Protein 4S36 (pdb70)

Radius of gyration: 20.03 Å; Cα contacts (8 Å, |Δi|>4): 107; chains: 1; bounding box: 37×27×63 Å

Foldseek 3Di:
DKDKDADPQRWIWMADPVVRDIDTDDPFDKDWDDDPNWIFMDGPVDTDTDDPDDDDPDDDDDPDDDDDPDDDDDPDDDDDDPDDDPPDDD

Structure (mmCIF, N/CA/C/O backbone):
data_4S36
#
_entry.id   4S36
#
_cell.length_a   46.205
_cell.length_b   46.205
_cell.length_c   144.954
_cell.angle_alpha   90.00
_cell.angle_beta   90.00
_cell.angle_gamma   120.00
#
_symmetry.space_group_name_H-M   'P 63 2 2'
#
loop_
_entity.id
_entity.type
_entity.pdbx_description
1 polymer 'Phage baseplate protein'
2 non-polymer 'FE (III) ION'
3 water water
#
loop_
_atom_site.group_PDB
_atom_site.id
_atom_site.type_symbol
_atom_site.label_atom_id
_atom_site.label_alt_id
_atom_site.label_comp_id
_atom_site.label_asym_id
_atom_site.label_entity_id
_atom_site.label_seq_id
_atom_site.pdbx_PDB_ins_code
_atom_site.Cartn_x
_atom_site.Cartn_y
_atom_site.Cartn_z
_atom_site.occupancy
_atom_site.B_iso_or_equiv
_atom_site.auth_seq_id
_atom_site.auth_comp_id
_atom_site.auth_asym_id
_atom_site.auth_atom_id
_atom_site.pdbx_PDB_model_num
ATOM 1 N N . SER A 1 1 ? -0.472 9.627 30.845 1.00 58.02 96 SER A N 1
ATOM 2 C CA . SER A 1 1 ? -1.006 10.567 29.866 1.00 57.37 96 SER A CA 1
ATOM 3 C C . SER A 1 1 ? -2.537 10.618 29.886 1.00 56.45 96 SER A C 1
ATOM 4 O O . SER A 1 1 ? -3.141 11.655 29.597 1.00 56.39 96 SER A O 1
ATOM 7 N N . SER A 1 2 ? -3.162 9.501 30.241 1.00 50.53 97 SER A N 1
ATOM 8 C CA . SER A 1 2 ? -4.614 9.433 30.272 1.00 47.22 97 SER A CA 1
ATOM 9 C C . SER A 1 2 ? -5.123 8.655 31.478 1.00 41.96 97 SER A C 1
ATOM 10 O O . SER A 1 2 ? -4.359 8.019 32.211 1.00 46.37 97 SER A O 1
ATOM 13 N N . GLU A 1 3 ? -6.430 8.713 31.678 1.00 34.02 98 GLU A N 1
ATOM 14 C CA . GLU A 1 3 ? -7.071 7.851 32.646 1.00 34.79 98 GLU A CA 1
ATOM 15 C C . GLU A 1 3 ? -8.380 7.329 32.095 1.00 29.82 98 GLU A C 1
ATOM 16 O O . GLU A 1 3 ? -8.976 7.918 31.188 1.00 26.79 98 GLU A O 1
ATOM 22 N N . THR A 1 4 ? -8.813 6.209 32.648 1.00 33.33 99 THR A N 1
ATOM 23 C CA . THR A 1 4 ? -9.980 5.509 32.162 1.00 31.87 99 THR A CA 1
ATOM 24 C C . THR A 1 4 ? -10.846 5.080 33.340 1.00 29.44 99 THR A C 1
ATOM 25 O O . THR A 1 4 ? -10.344 4.705 34.416 1.00 36.88 99 THR A O 1
ATOM 29 N N . TRP A 1 5 ? -12.153 5.180 33.140 1.00 25.70 100 TRP A N 1
ATOM 30 C CA . TRP A 1 5 ? -13.124 4.574 34.030 1.00 26.02 100 TRP A CA 1
ATOM 31 C C . TRP A 1 5 ? -13.875 3.483 33.285 1.00 27.69 100 TRP A C 1
ATOM 32 O O . TRP A 1 5 ? -14.419 3.721 32.206 1.00 28.96 100 TRP A O 1
ATOM 43 N N . ARG A 1 6 ? -13.893 2.289 33.858 1.00 32.17 101 ARG A N 1
ATOM 44 C CA . ARG A 1 6 ? -14.623 1.172 33.290 1.00 35.40 101 ARG A CA 1
ATOM 45 C C . ARG A 1 6 ? -15.884 0.910 34.083 1.00 38.95 101 ARG A C 1
ATOM 46 O O . ARG A 1 6 ? -15.831 0.708 35.297 1.00 39.36 101 ARG A O 1
ATOM 54 N N . PHE A 1 7 ? -17.020 0.913 33.401 1.00 40.22 102 PHE A N 1
ATOM 55 C CA . PHE A 1 7 ? -18.297 0.721 34.068 1.00 45.12 102 PHE A CA 1
ATOM 56 C C . PHE A 1 7 ? -18.668 -0.750 34.143 1.00 48.09 102 PHE A C 1
ATOM 57 O O . PHE A 1 7 ? -18.057 -1.583 33.479 1.00 45.53 102 PHE A O 1
ATOM 65 N N . ASP A 1 8 ? -19.666 -1.060 34.968 1.00 50.84 103 ASP A N 1
ATOM 66 C CA . ASP A 1 8 ? -20.123 -2.429 35.138 1.00 57.09 103 ASP A CA 1
ATOM 67 C C . ASP A 1 8 ? -20.674 -3.031 33.846 1.00 60.70 103 ASP A C 1
ATOM 68 O 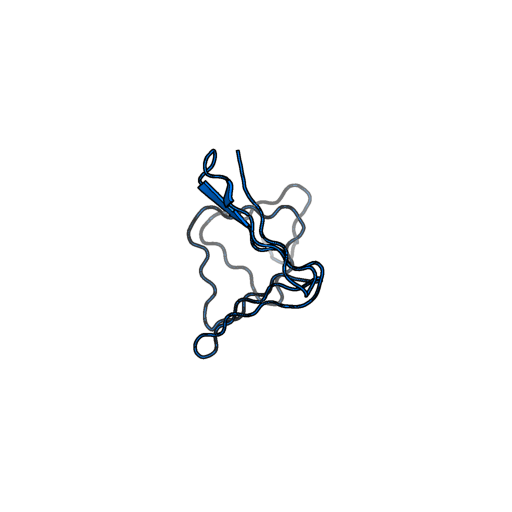O . ASP A 1 8 ? -20.761 -4.251 33.717 1.00 63.63 103 ASP A O 1
ATOM 73 N N . ASP A 1 9 ? -21.034 -2.181 32.887 1.00 61.94 104 ASP A N 1
ATOM 74 C CA . ASP A 1 9 ? -21.605 -2.658 31.626 1.00 60.05 104 ASP A CA 1
ATOM 75 C C . ASP A 1 9 ? -20.570 -3.002 30.548 1.00 56.56 104 ASP A C 1
ATOM 76 O O . ASP A 1 9 ? -20.923 -3.539 29.500 1.00 56.42 104 ASP A O 1
ATOM 81 N N . GLY A 1 10 ? -19.301 -2.701 30.806 1.00 51.88 105 GLY A N 1
ATOM 82 C CA . GLY A 1 10 ? -18.249 -2.956 29.837 1.00 49.29 105 GLY A CA 1
ATOM 83 C C . GLY A 1 10 ? -17.900 -1.678 29.096 1.00 45.04 105 GLY A C 1
ATOM 84 O O . GLY A 1 10 ? -16.869 -1.576 28.434 1.00 41.41 105 GLY A O 1
ATOM 85 N N . ALA A 1 11 ? -18.774 -0.692 29.224 1.00 40.15 106 ALA A N 1
ATOM 86 C CA . ALA A 1 11 ? -18.531 0.627 28.665 1.00 35.62 106 ALA A CA 1
ATOM 87 C C . ALA A 1 11 ? -17.369 1.306 29.372 1.00 34.93 106 ALA A C 1
ATOM 88 O O . ALA A 1 11 ? -17.052 0.960 30.519 1.00 38.15 106 ALA A O 1
ATOM 90 N N . SER A 1 12 ? -16.741 2.282 28.731 1.00 32.09 107 SER A N 1
ATOM 91 C CA . SER A 1 12 ? -15.683 3.035 29.388 1.00 29.14 107 SER A CA 1
ATOM 92 C C . SER A 1 12 ? -15.685 4.512 29.039 1.00 26.02 107 SER A C 1
ATOM 93 O O . SER A 1 12 ? -16.220 4.926 28.011 1.00 25.37 107 SER A O 1
ATOM 96 N N A LEU A 1 13 ? -15.082 5.308 29.903 0.63 23.93 108 LEU A N 1
ATOM 97 N N B LEU A 1 13 ? -15.071 5.294 29.918 0.37 25.66 108 LEU A N 1
ATOM 98 C CA A LEU A 1 13 ? -14.834 6.712 29.638 0.63 23.22 108 LEU A CA 1
ATOM 99 C CA B LEU A 1 13 ? -14.817 6.710 29.705 0.37 26.46 108 LEU A CA 1
ATOM 100 C C A LEU A 1 13 ? -13.351 6.934 29.828 0.63 24.79 108 LEU A C 1
ATOM 101 C C B LEU A 1 13 ? -13.316 6.923 29.813 0.37 26.71 108 LEU A C 1
ATOM 102 O O A LEU A 1 13 ? -12.793 6.515 30.832 0.63 26.55 108 LEU A O 1
ATOM 103 O O B LEU A 1 13 ? -12.688 6.448 30.755 0.37 28.21 108 LEU A O 1
ATOM 112 N N A SER A 1 14 ? -12.702 7.599 28.888 0.63 23.87 109 SER A N 1
ATOM 113 N N B SER A 1 14 ? -12.738 7.645 28.864 0.37 25.96 109 SER A N 1
ATOM 114 C CA A SER A 1 14 ? -11.283 7.885 29.011 0.63 25.68 109 SER A CA 1
ATOM 115 C CA B SER A 1 14 ? -11.304 7.906 28.883 0.37 26.12 109 SER A CA 1
ATOM 116 C C A SER A 1 14 ? -11.007 9.339 28.669 0.63 24.10 109 SER A C 1
ATOM 117 C C B SER A 1 14 ? -11.023 9.381 28.652 0.37 24.37 109 SER A C 1
ATOM 118 O O A SER A 1 14 ? -11.700 9.935 27.852 0.63 25.85 109 SER A O 1
ATOM 119 O O B SER A 1 14 ? -11.731 10.041 27.893 0.37 24.11 109 SER A O 1
ATOM 124 N N . TYR A 1 15 ? -9.990 9.900 29.308 1.00 24.99 110 TYR A N 1
ATOM 125 C CA . TYR A 1 15 ? -9.638 11.299 29.151 1.00 29.39 110 TYR A CA 1
ATOM 126 C C . TYR A 1 15 ? -8.125 11.420 29.118 1.00 34.83 110 TYR A C 1
ATOM 127 O O . TYR A 1 15 ? -7.431 11.023 30.060 1.00 34.40 110 TYR A O 1
ATOM 136 N N . ASP A 1 16 ? -7.614 11.926 28.003 1.00 36.00 111 ASP A N 1
ATOM 137 C CA . ASP A 1 16 ? -6.190 12.148 27.833 1.00 41.20 111 ASP A CA 1
ATOM 138 C C . ASP A 1 16 ? -5.953 13.647 27.924 1.00 44.67 111 ASP A C 1
ATOM 139 O O . ASP A 1 16 ? -6.337 14.389 27.027 1.00 48.08 111 ASP A O 1
ATOM 144 N N . TRP A 1 17 ? -5.334 14.095 29.013 1.00 47.96 112 TRP A N 1
ATOM 145 C CA . TRP A 1 17 ? -5.072 15.517 29.188 1.00 54.47 112 TRP A CA 1
ATOM 146 C C . TRP A 1 17 ? -3.906 15.961 28.311 1.00 56.67 112 TRP A C 1
ATOM 147 O O . TRP A 1 17 ? -3.683 17.155 28.124 1.00 59.60 112 TRP A O 1
ATOM 158 N N . ALA A 1 18 ? -3.173 14.991 27.768 1.00 58.71 113 ALA A N 1
ATOM 159 C CA . ALA A 1 18 ? -2.089 15.276 26.831 1.00 62.45 113 ALA A CA 1
ATOM 160 C C . ALA A 1 18 ? -2.606 15.287 25.397 1.00 63.20 113 ALA A C 1
ATOM 161 O O . ALA A 1 18 ? -1.851 15.058 24.449 1.00 67.43 113 ALA A O 1
ATOM 163 N N . ALA A 1 19 ? -3.900 15.554 25.248 1.00 57.49 114 ALA A N 1
ATOM 164 C CA . ALA A 1 19 ? -4.528 15.651 23.938 1.00 51.55 114 ALA A CA 1
ATOM 165 C C . ALA A 1 19 ? -5.879 16.337 24.065 1.00 48.09 114 ALA A C 1
ATOM 166 O O . ALA A 1 19 ? -6.460 16.779 23.068 1.00 49.00 114 ALA A O 1
ATOM 168 N N . HIS A 1 20 ? -6.358 16.430 25.303 1.00 45.47 115 HIS A N 1
ATOM 169 C CA . HIS A 1 20 ? -7.711 16.875 25.607 1.00 43.46 115 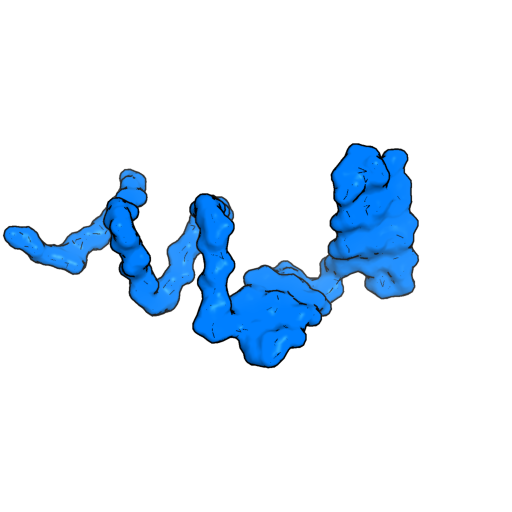HIS A CA 1
ATOM 170 C C . HIS A 1 20 ? -8.694 16.037 24.826 1.00 37.64 115 HIS A C 1
ATOM 171 O O . HIS A 1 20 ? -9.595 16.569 24.171 1.00 36.21 115 HIS A O 1
ATOM 178 N N . ARG A 1 21 ? -8.493 14.722 24.889 1.00 34.57 116 ARG A N 1
ATOM 179 C CA . ARG A 1 21 ? -9.334 13.781 24.163 1.00 29.71 116 ARG A CA 1
ATOM 180 C C . ARG A 1 21 ? -10.225 13.029 25.124 1.00 24.16 116 ARG A C 1
ATOM 181 O O . ARG A 1 21 ? -9.733 12.349 26.031 1.00 29.66 116 ARG A O 1
ATOM 189 N N . TYR A 1 22 ? -11.531 13.174 24.944 1.00 21.51 117 TYR A N 1
ATOM 190 C CA . TYR A 1 22 ? -12.530 12.452 25.717 1.00 21.69 117 TYR A CA 1
ATOM 191 C C . TYR A 1 22 ? -13.077 11.364 24.844 1.00 23.46 117 TYR A C 1
AT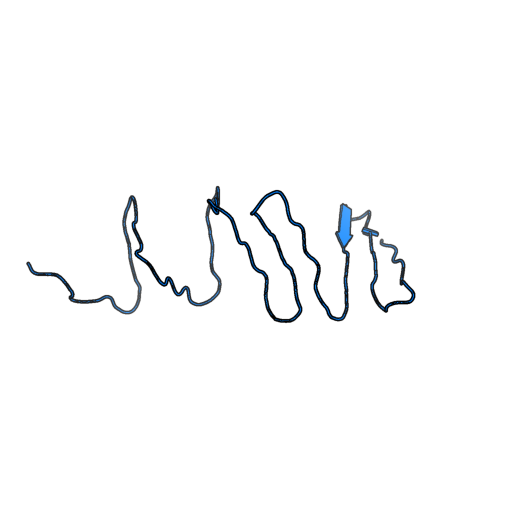OM 192 O O . TYR A 1 22 ? -13.445 11.626 23.691 1.00 25.50 117 TYR A O 1
ATOM 201 N N . ARG A 1 23 ? -13.151 10.146 25.343 1.00 22.67 118 ARG A N 1
ATOM 202 C CA . ARG A 1 23 ? -13.714 9.043 24.583 1.00 23.22 118 ARG A CA 1
ATOM 203 C C . ARG A 1 23 ? -14.702 8.284 25.414 1.00 23.25 118 ARG A C 1
ATOM 204 O O . ARG A 1 23 ? -14.368 7.831 26.521 1.00 28.51 118 ARG A O 1
ATOM 212 N N A VAL A 1 24 ? -15.922 8.161 24.918 0.52 21.56 119 VAL A N 1
ATOM 213 N N B VAL A 1 24 ? -15.927 8.147 24.933 0.48 22.57 119 VAL A N 1
ATOM 214 C CA A VAL A 1 24 ? -16.897 7.255 25.493 0.52 23.50 119 VAL A CA 1
ATOM 215 C CA B VAL A 1 24 ? -16.881 7.238 25.550 0.48 26.18 119 VAL A CA 1
ATOM 216 C C A VAL A 1 24 ? -16.994 6.042 24.597 0.52 22.95 119 VAL A C 1
ATOM 217 C C B VAL A 1 24 ? -17.096 6.052 24.643 0.48 24.29 119 VAL A C 1
ATOM 218 O O A VAL A 1 24 ? -17.121 6.178 23.373 0.52 24.11 119 VAL A O 1
ATOM 219 O O B VAL A 1 24 ? -17.416 6.221 23.458 0.48 23.86 119 VAL A O 1
ATOM 226 N N . GLU A 1 25 ? -16.894 4.854 25.168 1.00 24.48 120 GLU A N 1
ATOM 227 C CA . GLU A 1 25 ? -16.927 3.659 24.350 1.00 24.80 120 GLU A CA 1
ATOM 228 C C . GLU A 1 25 ? -17.878 2.625 24.890 1.00 24.21 120 GLU A C 1
ATOM 229 O O . GLU A 1 25 ? -17.825 2.291 26.073 1.00 27.77 120 GLU A O 1
ATOM 235 N N . LEU A 1 26 ? -18.744 2.102 24.043 1.00 23.96 121 LEU A N 1
ATOM 236 C CA . LEU A 1 26 ? -19.578 0.948 24.372 1.00 23.59 121 LEU A CA 1
ATOM 237 C C . LEU A 1 26 ? -19.178 -0.191 23.461 1.00 21.27 121 LEU A C 1
ATOM 238 O O . LEU A 1 26 ? -19.053 -0.007 22.256 1.00 26.96 121 LEU A O 1
ATOM 243 N N . PRO A 1 27 ? -19.002 -1.387 24.002 1.00 25.04 122 PRO A N 1
ATOM 244 C CA . PRO A 1 27 ? -18.645 -2.552 23.187 1.00 25.82 122 PRO A CA 1
ATOM 245 C C . PRO A 1 27 ? -19.717 -2.872 22.154 1.00 23.65 122 PRO A C 1
ATOM 246 O O . PRO A 1 27 ? -19.416 -3.264 21.018 1.00 25.03 122 PRO 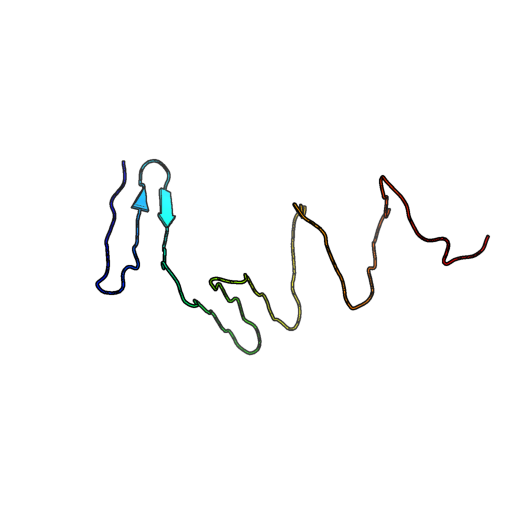A O 1
ATOM 250 N N A SER A 1 28 ? -20.967 -2.695 22.550 0.49 23.63 123 SER A N 1
ATOM 251 N N B SER A 1 28 ? -20.976 -2.704 22.548 0.51 22.67 123 SER A N 1
ATOM 252 C CA A SER A 1 28 ? -22.073 -2.917 21.642 0.49 24.45 123 SER A CA 1
ATOM 253 C CA B SER A 1 28 ? -22.111 -3.055 21.699 0.51 21.29 123 SER A CA 1
ATOM 254 C C A SER A 1 28 ? -23.290 -2.155 22.114 0.49 26.54 123 SER A C 1
ATOM 255 C C B SER A 1 28 ? -23.370 -2.340 22.164 0.51 26.02 123 SER A C 1
ATOM 256 O O A SER A 1 28 ? -23.337 -1.676 23.246 0.49 35.72 123 SER A O 1
ATOM 257 O O B SER A 1 28 ? -23.526 -2.073 23.354 0.51 36.67 123 SER A O 1
ATOM 262 N N . GLY A 1 29 ? -24.272 -2.040 21.235 1.00 22.66 124 GLY A N 1
ATOM 263 C CA . GLY A 1 29 ? -25.538 -1.436 21.586 1.00 23.75 124 GLY A CA 1
ATOM 264 C C . GLY A 1 29 ? -25.851 -0.225 20.738 1.00 18.86 124 GLY A C 1
ATOM 265 O O . GLY A 1 29 ? -25.518 -0.186 19.542 1.00 19.40 124 GLY A O 1
ATOM 266 N N . THR A 1 30 ? -26.489 0.761 21.354 1.00 21.02 125 THR A N 1
ATOM 267 C CA . THR A 1 30 ? -26.940 1.946 20.633 1.00 18.95 125 THR A CA 1
ATOM 268 C C . THR A 1 30 ? -26.929 3.149 21.567 1.00 19.91 125 THR A C 1
ATOM 269 O O . THR A 1 30 ? -27.340 3.045 22.728 1.00 23.26 125 THR A O 1
ATOM 273 N N . VAL A 1 31 ? -26.437 4.277 21.080 1.00 18.19 126 VAL A N 1
ATOM 274 C CA A VAL A 1 31 ? -26.554 5.552 21.774 0.66 18.59 126 VAL A CA 1
ATOM 275 C CA B VAL A 1 31 ? -26.605 5.537 21.789 0.34 17.78 126 VAL A CA 1
ATOM 276 C C . VAL A 1 31 ? -27.314 6.508 20.861 1.00 16.84 126 VAL A C 1
ATOM 277 O O . VAL A 1 31 ? -26.963 6.644 19.675 1.00 18.75 126 VAL A O 1
ATOM 284 N N . GLU A 1 32 ? -28.353 7.154 21.374 1.00 19.84 127 GLU A N 1
ATOM 285 C CA . GLU A 1 32 ? -29.192 8.025 20.561 1.00 19.22 127 GLU A CA 1
ATOM 286 C C . GLU A 1 32 ? -29.434 9.342 21.257 1.00 17.86 127 GLU A C 1
ATOM 287 O O . GLU A 1 32 ? -29.668 9.362 22.471 1.00 19.49 127 GLU A O 1
ATOM 293 N N . VAL A 1 33 ? -29.408 10.428 20.485 1.00 17.56 128 VAL A N 1
ATOM 294 C CA A VAL A 1 33 ? -29.833 11.735 20.956 0.53 19.10 128 VAL A CA 1
ATOM 295 C CA B VAL A 1 33 ? -29.851 11.713 20.981 0.47 18.67 128 VAL A CA 1
ATOM 296 C C . VAL A 1 33 ? -30.967 12.192 20.060 1.00 17.66 128 VAL A C 1
ATOM 297 O O . VAL A 1 33 ? -30.802 12.238 18.836 1.00 20.99 128 VAL A O 1
ATOM 304 N N A ARG A 1 34 ? -32.112 12.497 20.648 0.72 18.99 129 ARG A N 1
ATOM 305 N N B ARG A 1 34 ? -32.125 12.495 20.631 0.28 18.40 129 ARG A N 1
ATOM 306 C CA A ARG A 1 34 ? -33.279 12.959 19.908 0.72 16.70 129 ARG A CA 1
ATOM 307 C CA B ARG A 1 34 ? -33.265 12.956 19.844 0.28 17.93 129 ARG A CA 1
ATOM 308 C C A ARG A 1 34 ? -33.657 14.345 20.380 0.72 16.87 129 ARG A C 1
ATOM 309 C C B ARG A 1 34 ? -33.742 14.305 20.358 0.28 17.16 129 ARG A C 1
ATOM 310 O O A ARG A 1 34 ? -33.730 14.584 21.582 0.72 19.48 129 ARG A O 1
ATOM 311 O O B ARG A 1 34 ? -33.926 14.487 21.558 0.28 18.59 129 ARG A O 1
ATOM 326 N N . VAL A 1 35 ? -33.916 15.254 19.443 1.00 15.17 130 VAL A N 1
ATOM 327 C CA . VAL A 1 35 ? -34.433 16.573 19.766 1.00 16.33 130 VAL A CA 1
ATOM 328 C C . VAL A 1 35 ? -35.565 16.852 18.790 1.00 15.11 130 VAL A C 1
ATOM 329 O O . VAL A 1 35 ? -35.334 16.955 17.582 1.00 15.94 130 VAL A O 1
ATOM 333 N N . GLY A 1 36 ? -36.790 16.964 19.290 1.00 18.03 131 GLY A N 1
ATOM 334 C CA . GLY A 1 36 ? -37.935 17.047 18.402 1.00 18.90 131 GLY A CA 1
ATOM 335 C C . GLY A 1 36 ? -37.956 15.817 17.521 1.00 15.91 131 GLY A C 1
ATOM 336 O O . GLY A 1 36 ? -37.824 14.699 17.997 1.00 19.87 131 GLY A O 1
ATOM 337 N N . ALA A 1 37 ? -38.081 16.024 16.218 1.00 19.46 132 ALA A N 1
ATOM 338 C CA . ALA A 1 37 ? -38.096 14.899 15.295 1.00 18.88 132 ALA A CA 1
ATOM 339 C C . ALA A 1 37 ? -36.716 14.609 14.680 1.00 20.71 132 ALA A C 1
ATOM 340 O O . ALA A 1 37 ? -36.610 13.822 13.740 1.00 25.74 132 ALA A O 1
ATOM 342 N N . SER A 1 38 ? -35.666 15.241 15.206 1.00 14.73 133 SER A N 1
ATOM 343 C CA . SER A 1 38 ? -34.296 14.990 14.742 1.00 14.85 133 SER A CA 1
ATOM 344 C C . SER A 1 38 ? -33.554 13.995 15.638 1.00 16.81 133 SER A C 1
ATOM 345 O O . SER A 1 38 ? -33.736 13.983 16.859 1.00 20.33 133 SER A O 1
ATOM 348 N N . GLU A 1 39 ? -32.702 13.170 15.050 1.00 15.83 134 GLU A N 1
ATOM 349 C CA . GLU A 1 39 ? -31.992 12.152 15.805 1.00 17.10 134 GLU A CA 1
ATOM 350 C C . GLU A 1 39 ? -30.579 11.937 15.263 1.00 17.28 134 GLU A C 1
ATOM 351 O O . GLU A 1 39 ? -30.348 11.958 14.056 1.00 17.81 134 GLU A O 1
ATOM 357 N N . VAL A 1 40 ? -29.634 11.737 16.163 1.00 16.45 135 VAL A N 1
ATOM 358 C CA . VAL A 1 40 ? -28.345 11.160 15.846 1.00 14.93 135 VAL A CA 1
ATOM 359 C C . VAL A 1 40 ? -28.250 9.844 16.621 1.00 14.49 135 VAL A C 1
ATOM 360 O O . VAL A 1 40 ? -28.423 9.812 17.846 1.00 16.45 135 VAL A O 1
ATOM 364 N N A ARG A 1 41 ? -27.969 8.761 15.907 0.55 13.79 136 ARG A N 1
ATOM 365 N N B ARG A 1 41 ? -27.958 8.769 15.899 0.45 14.41 136 ARG A N 1
ATOM 366 C CA A ARG A 1 41 ? -27.868 7.444 16.510 0.55 15.42 136 ARG A CA 1
ATOM 367 C CA B ARG A 1 41 ? -27.854 7.449 16.485 0.45 15.62 136 ARG A CA 1
ATOM 368 C C A ARG A 1 41 ? -26.541 6.790 16.141 0.55 15.54 136 ARG A C 1
ATOM 369 C C B ARG A 1 41 ? -26.503 6.836 16.142 0.45 14.56 136 ARG A C 1
ATOM 370 O O A ARG A 1 41 ? -26.135 6.794 14.980 0.55 19.83 136 ARG A O 1
ATOM 371 O O B ARG A 1 41 ? -26.044 6.912 15.001 0.45 16.26 136 ARG A O 1
ATOM 386 N N . VAL A 1 42 ? -25.856 6.238 17.133 1.00 13.37 137 VAL A N 1
ATOM 387 C CA . VAL A 1 42 ? -24.622 5.517 16.906 1.00 14.31 137 VAL A CA 1
ATOM 388 C C . VAL A 1 42 ? -24.834 4.104 17.422 1.00 15.01 137 VAL A C 1
ATOM 389 O O . VAL A 1 42 ? -25.113 3.907 18.613 1.00 15.42 137 VAL A O 1
ATOM 393 N N . SER A 1 43 ? -24.732 3.124 16.528 1.00 14.83 138 SER A N 1
ATOM 394 C CA A SER A 1 43 ? -24.937 1.733 16.890 0.76 15.05 138 SER A CA 1
ATOM 395 C CA B SER A 1 43 ? -24.950 1.727 16.877 0.24 15.42 138 SER A CA 1
ATOM 396 C C . SER A 1 43 ? -23.860 0.870 16.255 1.00 15.24 138 SER A C 1
ATOM 397 O O . SER A 1 43 ? -23.075 1.349 15.432 1.00 16.78 138 SER A O 1
ATOM 402 N N . ASP A 1 44 ? -23.836 -0.403 16.625 1.00 16.41 139 ASP A N 1
ATOM 403 C CA . ASP A 1 44 ? -22.872 -1.337 16.076 1.00 17.27 139 ASP A CA 1
ATOM 404 C C . ASP A 1 44 ? -22.858 -1.361 14.551 1.00 15.52 139 ASP A C 1
ATOM 405 O O . ASP A 1 44 ? -21.822 -1.563 13.934 1.00 20.51 139 ASP A O 1
ATOM 410 N N . GLY A 1 45 ? -24.023 -1.184 13.946 1.00 16.44 140 GLY A N 1
ATOM 411 C CA . GLY A 1 45 ? -24.131 -1.328 12.498 1.00 18.46 140 GLY A CA 1
ATOM 412 C C . GLY A 1 45 ? -24.140 -0.033 11.712 1.00 15.47 140 GLY A C 1
ATOM 413 O O . GLY A 1 45 ? -24.027 -0.068 10.482 1.00 15.62 140 GLY A O 1
ATOM 414 N N . ALA A 1 46 ? -24.286 1.099 12.381 1.00 14.53 141 ALA A N 1
ATOM 415 C CA . ALA A 1 46 ? -24.478 2.345 11.648 1.00 12.89 141 ALA A CA 1
ATOM 416 C C . ALA A 1 46 ? -24.310 3.590 12.482 1.00 12.29 141 ALA A C 1
ATOM 417 O O . ALA A 1 46 ? -24.574 3.586 13.688 1.00 15.03 141 ALA A O 1
ATOM 419 N N . VAL A 1 47 ? -23.939 4.682 11.817 1.00 11.48 142 VAL A N 1
ATOM 420 C CA . VAL A 1 47 ? -24.212 6.009 12.339 1.00 12.09 142 VAL A CA 1
ATOM 421 C C . VAL A 1 47 ? -25.351 6.548 11.489 1.00 11.24 142 VAL A C 1
ATOM 422 O O . VAL A 1 47 ? -25.258 6.546 10.248 1.00 12.28 142 VAL A O 1
ATOM 426 N N . SER A 1 48 ? -26.437 6.953 12.141 1.00 13.35 143 SER A N 1
ATOM 427 C CA . SER A 1 48 ? -27.637 7.433 11.445 1.00 12.72 143 SER A CA 1
ATOM 428 C C . SER A 1 48 ? -28.001 8.840 11.880 1.00 12.57 143 SER A C 1
ATOM 429 O O . 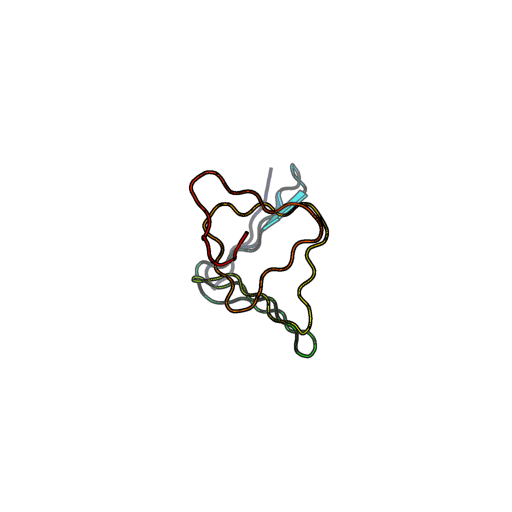SER A 1 48 ? -28.012 9.143 13.076 1.00 16.51 143 SER A O 1
ATOM 432 N N . LEU A 1 49 ? -28.219 9.710 10.901 1.00 12.89 144 LEU A N 1
ATOM 433 C CA . LEU A 1 49 ? -28.725 11.053 11.142 1.00 12.92 144 LEU A CA 1
ATOM 434 C C . LEU A 1 49 ? -30.079 11.140 10.495 1.00 13.40 144 LEU A C 1
ATOM 435 O O . LEU A 1 49 ? -30.210 10.791 9.329 1.00 17.72 144 LEU A O 1
ATOM 440 N N . LYS A 1 50 ? -31.070 11.623 11.233 1.00 13.40 145 LYS A N 1
ATOM 441 C CA . LYS A 1 50 ? -32.424 11.758 10.719 1.00 13.22 145 LYS A CA 1
ATOM 442 C C . LYS A 1 50 ? -32.938 13.108 11.133 1.00 13.33 145 LYS A C 1
ATOM 443 O O . LYS A 1 50 ? -32.925 13.443 12.318 1.00 16.30 145 LYS A O 1
ATOM 449 N N . ALA A 1 51 ? -33.415 13.899 10.185 1.00 11.99 146 ALA A N 1
ATOM 450 C CA . ALA A 1 51 ? -33.877 15.245 10.534 1.00 11.96 146 ALA A CA 1
ATOM 451 C C . ALA A 1 51 ? -34.657 15.852 9.376 1.00 12.49 146 ALA A C 1
ATOM 452 O O . ALA A 1 51 ? -34.541 15.386 8.229 1.00 13.42 146 ALA A O 1
ATOM 454 N N . PRO A 1 52 ? -35.375 16.942 9.630 1.00 12.71 147 PRO A N 1
ATOM 455 C CA . PRO A 1 52 ? -36.049 17.644 8.528 1.00 13.08 147 PRO A CA 1
ATOM 456 C C . PRO A 1 52 ? -35.058 18.222 7.536 1.00 12.98 147 PRO A C 1
ATOM 457 O O . PRO A 1 52 ? -35.402 18.415 6.357 1.00 13.46 147 PRO A O 1
ATOM 461 N N . LYS A 1 53 ? -33.845 18.501 7.992 1.00 13.72 148 LYS A N 1
ATOM 462 C CA . LYS A 1 53 ? -32.754 18.972 7.141 1.00 13.54 148 LYS A CA 1
ATOM 463 C C . LYS A 1 53 ? -31.466 18.443 7.742 1.00 11.43 148 LYS A C 1
ATOM 464 O O . LYS A 1 53 ? -31.286 18.508 8.969 1.00 13.32 148 LYS A O 1
ATOM 470 N N . ILE A 1 54 ? -30.583 17.905 6.910 1.00 11.03 149 ILE A N 1
ATOM 471 C CA . ILE A 1 54 ? -29.263 17.487 7.363 1.00 11.50 149 ILE A CA 1
ATOM 472 C C . ILE A 1 54 ? -28.286 18.402 6.678 1.00 10.41 149 ILE A C 1
ATOM 473 O O . ILE A 1 54 ? -28.163 18.381 5.443 1.00 12.48 149 ILE A O 1
ATOM 478 N N . SER A 1 55 ? -27.652 19.262 7.475 1.00 10.38 150 SER A N 1
ATOM 479 C CA A SER A 1 55 ? -26.803 20.318 6.956 0.80 11.27 150 SER A CA 1
ATOM 480 C CA B SER A 1 55 ? -26.798 20.315 6.950 0.20 11.90 150 SER A CA 1
ATOM 481 C C . SER A 1 55 ? -25.343 20.007 7.209 1.00 11.38 150 SER A C 1
ATOM 482 O O . SER A 1 55 ? -24.938 19.866 8.351 1.00 12.99 150 SER A O 1
ATOM 487 N N A LEU A 1 56 ? -24.556 19.886 6.151 0.86 11.64 151 LEU A N 1
ATOM 488 N N B LEU A 1 56 ? -24.566 19.903 6.136 0.14 11.38 151 LEU A N 1
ATOM 489 C CA A LEU A 1 56 ? -23.134 19.631 6.265 0.86 10.52 151 LEU A CA 1
ATOM 490 C CA B LEU A 1 56 ? -23.134 19.658 6.228 0.14 11.95 151 LEU A CA 1
ATOM 491 C C A LEU A 1 56 ? -22.407 20.887 5.783 0.86 11.83 151 LEU A C 1
ATOM 492 C C B LEU A 1 56 ? -22.398 20.906 5.771 0.14 11.91 151 LEU A C 1
ATOM 493 O O A LEU A 1 56 ? -22.401 21.198 4.588 0.86 14.18 151 LEU A O 1
ATOM 494 O O B LEU A 1 56 ? -22.338 21.201 4.579 0.14 11.66 151 LEU A O 1
ATOM 503 N N . GLU A 1 57 ? -21.848 21.645 6.727 1.00 11.97 152 GLU A N 1
ATOM 504 C CA . GLU A 1 57 ? -21.244 22.935 6.426 1.00 12.67 152 GLU A CA 1
ATOM 505 C C . GLU A 1 57 ? -19.725 22.825 6.451 1.00 11.24 152 GLU A C 1
ATOM 506 O O . GLU A 1 57 ? -19.110 22.876 7.516 1.00 14.21 152 GLU A O 1
ATOM 512 N N . GLY A 1 58 ? -19.127 22.637 5.277 1.00 14.47 153 GLY A N 1
ATOM 513 C CA . GLY A 1 58 ? -17.693 22.482 5.120 1.00 12.79 153 GLY A CA 1
ATOM 514 C C . GLY A 1 58 ? -17.446 21.530 3.963 1.00 12.09 153 GLY A C 1
ATOM 515 O O . GLY A 1 58 ? -18.392 21.000 3.371 1.00 12.62 153 GLY A O 1
ATOM 516 N N . PRO A 1 59 ? -16.178 21.316 3.632 1.00 12.00 154 PRO A N 1
ATOM 517 C CA . PRO A 1 59 ? -15.820 20.302 2.642 1.00 12.92 154 PRO A CA 1
ATOM 518 C C 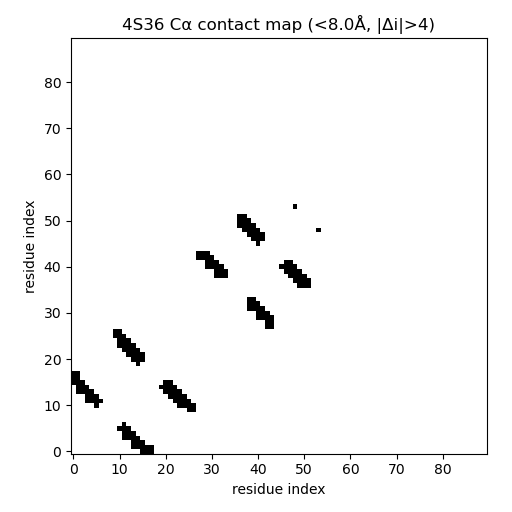. PRO A 1 59 ? -16.228 18.934 3.175 1.00 11.60 154 PRO A C 1
ATOM 519 O O . PRO A 1 59 ? -15.964 18.639 4.341 1.00 13.96 154 PRO A O 1
ATOM 523 N N . VAL A 1 60 ? -16.846 18.112 2.329 1.00 10.23 155 VAL A N 1
ATOM 524 C CA . VAL A 1 60 ? -17.272 16.782 2.732 1.00 9.73 155 VAL A CA 1
ATOM 525 C C . VAL A 1 60 ? -16.470 15.790 1.922 1.00 10.38 155 VAL A C 1
ATOM 526 O O . VAL A 1 60 ? -16.408 15.891 0.683 1.00 11.97 155 VAL A O 1
ATOM 530 N N . GLU A 1 61 ? -15.832 14.860 2.621 1.00 10.74 156 GLU A N 1
ATOM 531 C CA . GLU A 1 61 ? -15.038 13.805 2.014 1.00 12.31 156 GLU A CA 1
ATOM 532 C C . GLU A 1 61 ? -15.617 12.464 2.411 1.00 11.49 156 GLU A C 1
ATOM 533 O O . GLU A 1 61 ? -15.650 12.120 3.593 1.00 13.81 156 GLU A O 1
ATOM 539 N N . ILE A 1 62 ? -16.099 11.723 1.424 1.00 11.47 157 ILE A N 1
ATOM 540 C CA . ILE A 1 62 ? -16.619 10.390 1.637 1.00 10.69 157 ILE A CA 1
ATOM 541 C C . ILE A 1 62 ? -15.575 9.372 1.217 1.00 11.94 157 ILE A C 1
ATOM 542 O O . ILE A 1 62 ? -15.169 9.325 0.053 1.00 13.40 157 ILE A O 1
ATOM 547 N N . ALA A 1 63 ? -15.149 8.555 2.167 1.00 11.61 158 ALA A N 1
ATOM 548 C CA . ALA A 1 63 ? -14.253 7.443 1.896 1.00 10.95 158 ALA A CA 1
ATOM 549 C C . ALA A 1 63 ? -15.105 6.197 1.784 1.00 11.64 158 ALA A C 1
ATOM 550 O O . ALA A 1 63 ? -15.389 5.519 2.782 1.00 15.13 158 ALA A O 1
ATOM 552 N N . GLY A 1 64 ? -15.583 5.947 0.567 1.00 11.43 159 GLY A N 1
ATOM 553 C CA . GLY A 1 64 ? -16.565 4.912 0.326 1.00 11.86 159 GLY A CA 1
ATOM 554 C C . GLY A 1 64 ? -17.410 5.285 -0.885 1.00 12.94 159 GLY A C 1
ATOM 555 O O . GLY A 1 64 ? -17.093 6.238 -1.603 1.00 11.81 159 GLY A O 1
ATOM 556 N N . THR A 1 65 ? -18.480 4.532 -1.086 1.00 11.57 160 THR A N 1
ATOM 557 C CA . THR A 1 65 ? -19.435 4.795 -2.162 1.00 10.78 160 THR A CA 1
ATOM 558 C C . THR A 1 65 ? -20.672 5.480 -1.595 1.00 11.04 160 THR A C 1
ATOM 559 O O . THR A 1 65 ? -21.140 5.141 -0.491 1.00 11.06 160 THR A O 1
ATOM 563 N N . LEU A 1 66 ? -21.185 6.450 -2.350 1.00 10.28 161 LEU A N 1
ATOM 564 C CA . LEU A 1 66 ? -22.353 7.234 -1.973 1.00 9.64 161 LEU A CA 1
ATOM 565 C C . LEU A 1 66 ? -23.544 6.787 -2.801 1.00 9.65 161 LEU A C 1
ATOM 566 O O . LEU A 1 66 ? -23.474 6.800 -4.044 1.00 11.02 161 LEU A O 1
ATOM 571 N N . THR A 1 67 ? -24.630 6.404 -2.125 1.00 11.10 162 THR A N 1
ATOM 572 C CA . THR A 1 67 ? -25.887 6.062 -2.796 1.00 11.27 162 THR A CA 1
ATOM 573 C C . THR A 1 67 ? -26.953 7.044 -2.337 1.00 11.58 162 THR A C 1
ATOM 574 O O . THR A 1 67 ? -27.109 7.260 -1.124 1.00 13.79 162 THR A O 1
ATOM 578 N N . VAL A 1 68 ? -27.664 7.649 -3.286 1.00 11.49 163 VAL A N 1
ATOM 579 C CA . VAL A 1 68 ? -28.687 8.646 -2.986 1.00 11.23 163 VAL A CA 1
ATOM 580 C C . VAL A 1 68 ? -30.004 8.165 -3.578 1.00 12.36 163 VAL A C 1
ATOM 581 O O . VAL A 1 68 ? -30.074 7.879 -4.774 1.00 13.28 163 VAL A O 1
ATOM 585 N N . SER A 1 69 ? -31.053 8.052 -2.755 1.00 10.98 164 SER A N 1
ATOM 586 C CA . SER A 1 69 ? -32.319 7.532 -3.262 1.00 11.44 164 SER A CA 1
ATOM 587 C C . SER A 1 69 ? -33.048 8.547 -4.139 1.00 11.94 164 SER A C 1
ATOM 588 O O . SER A 1 69 ? -33.739 8.170 -5.101 1.00 15.18 164 SER A O 1
ATOM 591 N N . GLY A 1 70 ? -32.898 9.823 -3.800 1.00 12.01 165 GLY A N 1
ATOM 592 C CA . GLY A 1 70 ? -33.540 10.903 -4.513 1.00 12.85 165 GLY A CA 1
ATOM 593 C C . GLY A 1 70 ? -32.612 11.488 -5.578 1.00 11.70 165 GLY A C 1
ATOM 594 O O . GLY A 1 70 ? -31.754 10.799 -6.134 1.00 13.09 165 GLY A O 1
ATOM 595 N N . ASP A 1 71 ? -32.761 12.773 -5.817 1.00 10.77 166 ASP A N 1
ATOM 596 C CA . ASP A 1 71 ? -31.954 13.449 -6.830 1.00 11.26 166 ASP A CA 1
ATOM 597 C C . ASP A 1 71 ? -30.647 13.960 -6.249 1.00 10.63 166 ASP A C 1
ATOM 598 O O . ASP A 1 71 ? -30.493 14.059 -5.024 1.00 11.24 166 ASP A O 1
ATOM 603 N N A ILE A 1 72 ? -29.708 14.293 -7.116 1.00 11.56 167 ILE A N 1
ATOM 604 N N B ILE A 1 72 ? -29.723 14.258 -7.162 0.0000 11.45 167 ILE A N 1
ATOM 605 C CA A ILE A 1 72 ? -28.457 14.927 -6.733 1.00 11.95 167 ILE A CA 1
ATOM 606 C CA B ILE A 1 72 ? -28.449 14.899 -6.878 0.0000 12.06 167 ILE A CA 1
ATOM 607 C C A ILE A 1 72 ? -28.332 16.196 -7.535 1.00 10.72 167 ILE A C 1
ATOM 608 C C B ILE A 1 72 ? -28.446 16.241 -7.585 0.0000 11.84 167 ILE A C 1
ATOM 609 O O A ILE A 1 72 ? -28.338 16.144 -8.775 1.00 13.20 167 ILE A O 1
ATOM 610 O O B ILE A 1 72 ? -28.602 16.295 -8.804 0.0000 11.45 167 ILE A O 1
ATOM 619 N N . LEU A 1 73 ? -28.267 17.328 -6.844 1.00 11.98 168 LEU A N 1
ATOM 620 C CA . LEU A 1 73 ? -28.264 18.636 -7.49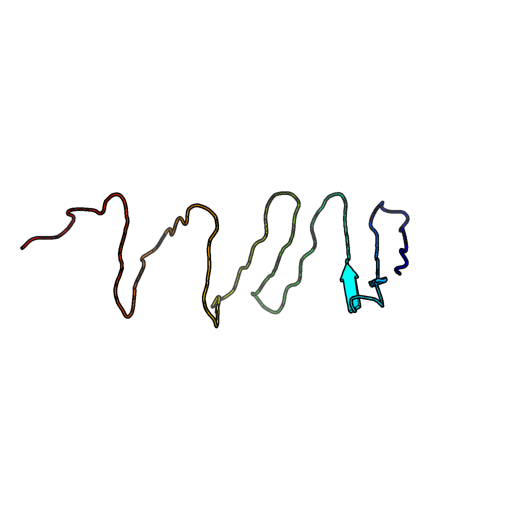4 1.00 12.74 168 LEU A CA 1
ATOM 621 C C . LEU A 1 73 ? -27.021 19.385 -7.071 1.00 10.87 168 LEU A C 1
ATOM 622 O O . LEU A 1 73 ? -26.832 19.653 -5.882 1.00 13.83 168 LEU A O 1
ATOM 627 N N . GLY A 1 74 ? -26.183 19.724 -8.041 1.00 11.27 169 GLY A N 1
ATOM 628 C CA . GLY A 1 74 ? -24.921 20.380 -7.778 1.00 12.16 169 GLY A CA 1
ATOM 629 C C . GLY A 1 74 ? -24.883 21.799 -8.294 1.00 12.16 169 GLY A C 1
ATOM 630 O O . GLY A 1 74 ? -25.287 22.058 -9.440 1.00 14.61 169 GLY A O 1
ATOM 631 N N . GLY A 1 75 ? -24.367 22.704 -7.473 1.00 13.43 170 GLY A N 1
ATOM 632 C CA . GLY A 1 75 ? -24.286 24.115 -7.816 1.00 14.86 170 GLY A CA 1
ATOM 633 C C . GLY A 1 75 ? -23.079 24.476 -8.665 1.00 15.12 170 GLY A C 1
ATOM 634 O O . GLY A 1 75 ? -22.896 25.631 -9.042 1.00 18.32 170 GLY A O 1
ATOM 635 N N . GLY A 1 76 ? -22.255 23.486 -8.966 1.00 13.39 171 GLY A N 1
ATOM 636 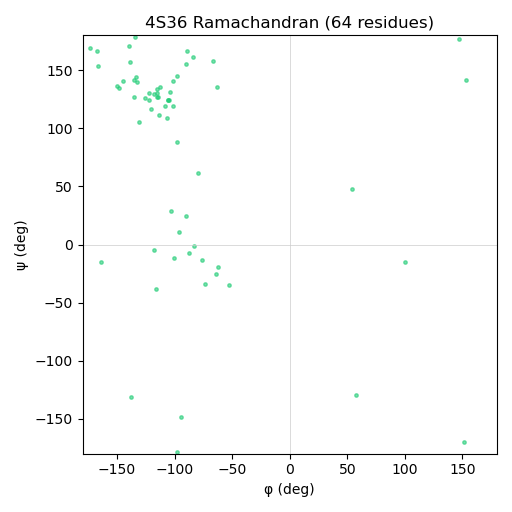C CA . GLY A 1 76 ? -21.060 23.684 -9.759 1.00 13.79 171 GLY A CA 1
ATOM 637 C C . GLY A 1 76 ? -20.896 22.557 -10.765 1.00 13.29 171 GLY A C 1
ATOM 638 O O . GLY A 1 76 ? -21.840 22.198 -11.470 1.00 17.83 171 GLY A O 1
ATOM 639 N N . SER A 1 77 ? -19.698 21.993 -10.821 1.00 12.88 172 SER A N 1
ATOM 640 C CA . SER A 1 77 ? -19.409 20.879 -11.718 1.00 12.98 172 SER A CA 1
ATOM 641 C C . SER A 1 77 ? -19.682 19.556 -11.006 1.00 11.99 172 SER A C 1
ATOM 642 O O . SER A 1 77 ? -19.586 19.466 -9.777 1.00 12.45 172 SER A O 1
ATOM 645 N N . ILE A 1 78 ? -19.962 18.516 -11.775 1.00 12.43 173 ILE A N 1
ATOM 646 C CA . ILE A 1 78 ? -20.095 17.158 -11.260 1.00 12.04 173 ILE A CA 1
ATOM 647 C C . ILE A 1 78 ? -19.235 16.274 -12.152 1.00 12.95 173 ILE A C 1
ATOM 648 O O . ILE A 1 78 ? -19.577 16.016 -13.321 1.00 14.96 173 ILE A O 1
ATOM 653 N N . ILE A 1 79 ? -18.092 15.861 -11.615 1.00 12.25 174 ILE A N 1
ATOM 654 C CA . ILE A 1 79 ? -17.043 15.277 -12.432 1.00 12.80 174 ILE A CA 1
ATOM 655 C C . ILE A 1 79 ? -16.650 13.917 -11.888 1.00 12.61 174 ILE A C 1
ATOM 656 O O . ILE A 1 79 ? -16.299 13.772 -10.711 1.00 13.90 174 ILE A O 1
ATOM 661 N N . ASP A 1 80 ? -16.703 12.921 -12.756 1.00 13.45 175 ASP A N 1
ATOM 662 C CA . ASP A 1 80 ? -16.367 11.558 -12.399 1.00 14.09 175 ASP A CA 1
ATOM 663 C C . ASP A 1 80 ? -14.931 11.243 -12.819 1.00 16.84 175 ASP A C 1
ATOM 664 O O . ASP A 1 80 ? -14.222 12.097 -13.363 1.00 20.93 175 ASP A O 1
ATOM 669 N N . THR A 1 81 ? -14.520 10.012 -12.577 1.00 18.28 176 THR A N 1
ATOM 670 C CA . THR A 1 81 ? -13.214 9.558 -13.007 1.00 20.41 176 THR A CA 1
ATOM 671 C C . THR A 1 81 ? -13.356 8.425 -14.035 1.00 24.51 176 THR A C 1
ATOM 672 O O . THR A 1 81 ? -12.625 8.376 -15.035 1.00 30.83 176 THR A O 1
ATOM 676 N N . ALA A 1 82 ? -14.340 7.563 -13.803 1.00 25.69 177 ALA A N 1
ATOM 677 C CA . ALA A 1 82 ? -14.470 6.271 -14.473 1.00 33.81 177 ALA A CA 1
ATOM 678 C C . ALA A 1 82 ? -15.728 6.068 -15.326 1.00 39.70 177 ALA A C 1
ATOM 679 O O . ALA A 1 82 ? -15.859 5.028 -15.977 1.00 41.61 177 ALA A O 1
ATOM 681 N N . GLY A 1 83 ? -16.653 7.023 -15.337 1.00 37.52 178 GLY A N 1
ATOM 682 C CA . GLY A 1 83 ? -17.834 6.884 -16.185 1.00 40.03 178 GLY A CA 1
ATOM 683 C C . GLY A 1 83 ? -19.081 7.620 -15.718 1.00 33.97 178 GLY A C 1
ATOM 684 O O . GLY A 1 83 ? -19.347 7.732 -14.538 1.00 20.69 178 GLY A O 1
ATOM 685 N N . ASN A 1 84 ? -19.836 8.184 -16.647 1.00 36.43 179 ASN A N 1
ATOM 686 C CA . ASN A 1 84 ? -21.134 8.732 -16.277 1.00 35.70 179 ASN A CA 1
ATOM 687 C C . ASN A 1 84 ? -22.165 8.291 -17.294 1.00 40.21 179 ASN A C 1
ATOM 688 O O . ASN A 1 84 ? -21.834 7.595 -18.250 1.00 44.94 179 ASN A O 1
ATOM 693 N N . SER A 1 85 ? -23.415 8.675 -17.084 1.00 39.73 180 SER A N 1
ATOM 694 C CA . SER A 1 85 ? -24.487 8.170 -17.923 1.00 41.97 180 SER A CA 1
ATOM 695 C C . SER A 1 85 ? -24.637 8.974 -19.213 1.00 45.78 180 SER A C 1
ATOM 696 O O . SER A 1 85 ? -24.158 10.106 -19.314 1.00 45.54 180 SER A O 1
ATOM 699 N N . ASN A 1 86 ? -25.301 8.380 -20.197 1.00 48.17 181 ASN A N 1
ATOM 700 C CA . ASN A 1 86 ? -25.652 9.102 -21.413 1.00 48.37 181 ASN A CA 1
ATOM 701 C C . ASN A 1 86 ? -27.127 9.498 -21.397 1.00 49.73 181 ASN A C 1
ATOM 702 O O . ASN A 1 86 ? -27.768 9.612 -22.445 1.00 48.07 181 ASN A O 1
ATOM 707 N N . HIS A 1 87 ? -27.654 9.702 -20.191 1.00 51.81 182 HIS A N 1
ATOM 708 C CA . HIS A 1 87 ? -29.070 10.003 -19.996 1.00 47.90 182 HIS A CA 1
ATOM 709 C C . HIS A 1 87 ? -29.371 11.473 -20.274 1.00 46.99 182 HIS A C 1
ATOM 710 O O . HIS A 1 87 ? -29.823 12.219 -19.401 1.00 42.27 182 HIS A O 1
ATOM 717 N N . HIS A 1 88 ? -29.123 11.864 -21.517 1.00 48.09 183 HIS A N 1
ATOM 718 C CA . HIS A 1 88 ? -29.289 13.234 -21.978 1.00 50.61 183 HIS A CA 1
ATOM 719 C C . HIS A 1 88 ? -29.057 13.183 -23.478 1.00 55.55 183 HIS A C 1
ATOM 720 O O . HIS A 1 88 ? -28.586 12.170 -24.001 1.00 55.40 183 HIS A O 1
ATOM 727 N N . THR A 1 89 ? -29.374 14.269 -24.173 1.00 56.99 184 THR A N 1
ATOM 728 C CA . THR A 1 89 ? -29.174 14.317 -25.616 1.00 61.40 184 THR A CA 1
ATOM 729 C C . THR A 1 89 ? -28.490 15.620 -26.029 1.00 63.08 184 THR A C 1
ATOM 730 O O . THR A 1 89 ? -28.725 16.670 -25.429 1.00 64.31 184 THR A O 1
ATOM 734 N N . HIS A 1 90 ? -27.621 15.535 -27.032 1.00 64.50 185 HIS A N 1
ATOM 735 C CA . HIS A 1 90 ? -26.964 16.711 -27.590 1.00 68.37 185 HIS A CA 1
ATOM 736 C C . HIS A 1 90 ? -27.740 17.241 -28.789 1.00 69.67 185 HIS A C 1
ATOM 737 O O . HIS A 1 90 ? -27.323 18.203 -29.432 1.00 71.44 185 HIS A O 1
#

Secondary structure (DSSP, 8-state):
-EEEEE-TTS-EEEEETTTTEEEEE-SSSEEEEEETTEEEEEETTEEEEE-S-----S----SS----SS----SS----SS-----S--

Organism: Pseudomonas aeruginosa (NCBI:txid287)

Sequence (90 aa):
SSETWRFDDGASLLSSYDWAAHRYRVVELPSSGTVVEVVRRVGASEVRRVSSDGAVSLKAPKISSLLEGPVEIAGTLTVSGDIILGGGSIIDTAGNSNHHTH

Nearest PDB structures (foldseek):
  4s36-assembly1_A  TM=1.011E+00  e=3.439E-15  Pseudomonas aeruginosa
  4s37-assembly3_G  TM=8.973E-01  e=1.028E-12  Pseudomonas aeruginosa
  4s37-assembly6_Q  TM=8.940E-01  e=1.406E-12  Pseudomonas aeruginosa
  3aqj-assembly2_R  TM=5.348E-01  e=5.038E-02  Peduovirus P2
  8vol-assembly2_E  TM=4.690E-01  e=1.068E-01  Bacteriophage P2

Solvent-accessible surface area: 8612 Å² total; per-residue (Å²): 98,55,104,63,167,187,99,161,117,48,15,26,71,15,64,20,128,75,66,136,117,148,95,115,92,78,98,73,40,57,70,67,94,169,114,78,75,39,32,73,92,75,29,108,76,50,104,47,87,132,38,122,162,90,59,116,165,50,135,88,163,98,115,63,131,110,124,62,130,52,126,112,165,46,98,66,98,125,149,70,147,107,57,131,63,123,160,111,132,215

B-factor: mean 31.08, std 17.33, range [9.64, 73.82]

InterPro domains:
  IPR006531 Gp5/Type VI secretion system Vgr protein, OB-fold domain [PF04717] (18-84)
  IPR013046 Phage baseplate assembly protein V/Gp45 [TIGR01644] (8-185)
  IPR037026 Vgr protein, OB-fold domain superfamily [G3DSA:2.40.50.230] (4-87)
  IPR054122 Gp138-like, beta-helical trimerization domain [PF21930] (98-169)